Protein AF-A0A349EAL1-F1 (afdb_monomer)

Nearest PDB structures (foldseek):
  7r5j-assembly1_40  TM=7.581E-01  e=1.495E+00  Homo sapiens
  8era-assembly1_C  TM=6.192E-01  e=1.410E+00  Homo sapiens
  7f69-assembly1_A  TM=5.442E-01  e=1.053E+00  Homo sapiens
  7xfr-assembly1_C-2  TM=5.375E-01  e=1.888E+00  Homo sapiens
  7mu2-assembly2_C  TM=5.253E-01  e=2.384E+00  Homo sapiens

Mean predicted aligned error: 11.55 Å

Secondary structure (DSSP, 8-state):
------------------------TTS-S------TT-----EEEETTTTEEEEEETTEEEEEEE-TTS-EEEEE--TT-S----EEEETTTTEEEE-

Sequence (98 aa):
MNTRVSTGLILLATLSSCANGLSSNGVPVRIIAERGGFVPEGIEYDNNRNRFLTGSISEGTIYEVTSSGRLIPAITSPDLNASVGIEVDELRDQLFVA

Foldseek 3Di:
DDDDDDDPDPPPDDPPDDPPDPDCVPQDPDAAADDPQFAWQDWDAQPVVGWIWTWGQQAQFIFTQDSNNDTHGDDDDPPGGGWNDWDQPNVVRDIDTD

Structure (mmCIF, N/CA/C/O backbone):
data_AF-A0A349EAL1-F1
#
_entry.id   AF-A0A349EAL1-F1
#
loop_
_atom_site.group_PDB
_atom_site.id
_atom_site.type_symbol
_atom_site.label_atom_id
_atom_site.label_alt_id
_atom_site.label_comp_id
_atom_site.label_asym_id
_atom_site.label_entity_id
_atom_site.label_seq_id
_atom_site.pdbx_PDB_ins_code
_atom_site.Cartn_x
_atom_site.Cartn_y
_atom_site.Cartn_z
_atom_site.occupancy
_atom_site.B_iso_or_equiv
_atom_site.auth_seq_id
_atom_site.auth_comp_id
_atom_site.auth_asym_id
_atom_site.auth_atom_id
_atom_site.pdbx_PDB_model_num
ATOM 1 N N . MET A 1 1 ? -34.505 -31.041 64.647 1.00 39.44 1 MET A N 1
ATOM 2 C CA . MET A 1 1 ? -33.707 -31.644 63.556 1.00 39.44 1 MET A CA 1
ATOM 3 C C . MET A 1 1 ? -34.419 -31.299 62.252 1.00 39.44 1 MET A C 1
ATOM 5 O O . MET A 1 1 ? -35.367 -31.980 61.909 1.00 39.44 1 MET A O 1
ATOM 9 N N . ASN A 1 2 ? -34.286 -30.066 61.740 1.00 39.81 2 ASN A N 1
ATOM 10 C CA . ASN A 1 2 ? -33.202 -29.544 60.873 1.00 39.81 2 ASN A CA 1
ATOM 11 C C . ASN A 1 2 ? -33.260 -30.286 59.514 1.00 39.81 2 ASN A C 1
ATOM 13 O O . ASN A 1 2 ? -33.198 -31.506 59.518 1.00 39.81 2 ASN A O 1
ATOM 17 N N . THR A 1 3 ? -33.342 -29.678 58.320 1.00 41.91 3 THR A N 1
ATOM 18 C CA . THR A 1 3 ? -32.396 -28.697 57.736 1.00 41.91 3 THR A CA 1
ATOM 19 C C . THR A 1 3 ? -32.979 -28.239 56.367 1.00 41.91 3 THR A C 1
ATOM 21 O O . THR A 1 3 ? -33.273 -29.082 55.535 1.00 41.91 3 THR A O 1
ATOM 24 N N . ARG A 1 4 ? -33.393 -26.971 56.210 1.00 48.22 4 ARG A N 1
ATOM 25 C CA . ARG A 1 4 ? -32.777 -25.869 55.418 1.00 48.22 4 ARG A CA 1
ATOM 26 C C . ARG A 1 4 ? -33.338 -25.580 54.019 1.00 48.22 4 ARG A C 1
ATOM 28 O O . ARG A 1 4 ? -33.048 -26.250 53.040 1.00 48.22 4 ARG A O 1
ATOM 35 N N . VAL A 1 5 ? -34.041 -24.448 53.979 1.00 56.97 5 VAL A N 1
ATOM 36 C CA . VAL A 1 5 ? -34.231 -23.548 52.838 1.00 56.97 5 VAL A CA 1
ATOM 37 C C . VAL A 1 5 ? -32.852 -23.073 52.371 1.00 56.97 5 VAL A C 1
ATOM 39 O O . VAL A 1 5 ? -32.126 -22.456 53.150 1.00 56.97 5 VAL A O 1
ATOM 42 N N . SER A 1 6 ? -32.473 -23.386 51.132 1.00 48.84 6 SER A N 1
ATOM 43 C CA . SER A 1 6 ? -31.284 -22.812 50.496 1.00 48.84 6 SER A CA 1
ATOM 44 C C . SER A 1 6 ? -31.737 -21.724 49.530 1.00 48.84 6 SER A C 1
ATOM 46 O O . SER A 1 6 ? -32.223 -21.994 48.434 1.00 48.84 6 SER A O 1
ATOM 48 N N . THR A 1 7 ? -31.655 -20.488 50.009 1.00 49.16 7 THR A N 1
ATOM 49 C CA . THR A 1 7 ? -31.947 -19.251 49.290 1.00 49.16 7 THR A CA 1
ATOM 50 C C . THR A 1 7 ? -30.942 -19.074 48.152 1.00 49.16 7 THR A C 1
ATOM 52 O O . THR A 1 7 ? -29.759 -18.839 48.395 1.00 49.16 7 THR A O 1
ATOM 55 N N . GLY A 1 8 ? -31.406 -19.192 46.907 1.00 47.03 8 GLY A N 1
ATOM 56 C CA . GLY A 1 8 ? -30.621 -18.859 45.720 1.00 47.03 8 GLY A CA 1
ATOM 57 C C . GLY A 1 8 ? -30.407 -17.349 45.638 1.00 47.03 8 GLY A C 1
ATOM 58 O O . GLY A 1 8 ? -31.308 -16.608 45.257 1.00 47.03 8 GLY A O 1
ATOM 59 N N . LEU A 1 9 ? -29.220 -16.894 46.031 1.00 55.50 9 LEU A N 1
ATOM 60 C CA . LEU A 1 9 ? -28.772 -15.515 45.877 1.00 55.50 9 LEU A CA 1
ATOM 61 C C . LEU A 1 9 ? -28.449 -15.272 44.393 1.00 55.50 9 LEU A C 1
ATOM 63 O O . LEU A 1 9 ? -27.382 -15.649 43.913 1.00 55.50 9 LEU A O 1
ATOM 67 N N . ILE A 1 10 ? -29.393 -14.690 43.651 1.00 57.94 10 ILE A N 1
ATOM 68 C CA . ILE A 1 10 ? -29.177 -14.246 42.269 1.00 57.94 10 ILE A CA 1
ATOM 69 C C . ILE A 1 10 ? -28.256 -13.022 42.316 1.00 57.94 10 ILE A C 1
ATOM 71 O O . ILE A 1 10 ? -28.660 -11.933 42.721 1.00 57.94 10 ILE A O 1
ATOM 75 N N . LEU A 1 11 ? -26.996 -13.224 41.932 1.00 48.62 11 LEU A N 1
ATOM 76 C CA . LEU A 1 11 ? -26.000 -12.172 41.769 1.00 48.62 11 LEU A CA 1
ATOM 77 C C . LEU A 1 11 ? -26.334 -11.378 40.495 1.00 48.62 11 LEU A C 1
ATOM 79 O O . LEU A 1 11 ? -26.005 -11.792 39.385 1.00 48.62 11 LEU A O 1
ATOM 83 N N . LEU A 1 12 ? -27.032 -10.253 40.652 1.00 54.91 12 LEU A N 1
ATOM 84 C CA . LEU A 1 12 ? -27.345 -9.333 39.561 1.00 54.91 12 LEU A CA 1
ATOM 85 C C . LEU A 1 12 ? -26.078 -8.526 39.221 1.00 54.91 12 LEU A C 1
ATOM 87 O O . LEU A 1 12 ? -25.772 -7.522 39.862 1.00 54.91 12 LEU A O 1
ATOM 91 N N . ALA A 1 13 ? -25.295 -9.009 38.254 1.00 59.78 13 ALA A N 1
ATOM 92 C CA . ALA A 1 13 ? -24.118 -8.306 37.757 1.00 59.78 13 ALA A CA 1
ATOM 93 C C . ALA A 1 13 ? -24.545 -7.025 37.020 1.00 59.78 13 ALA A C 1
ATOM 95 O O . ALA A 1 13 ? -25.289 -7.057 36.041 1.00 59.78 13 ALA A O 1
ATOM 96 N N . THR A 1 14 ? -24.081 -5.883 37.518 1.00 58.50 14 THR A N 1
ATOM 97 C CA . THR A 1 14 ? -24.338 -4.550 36.974 1.00 58.50 14 THR A CA 1
ATOM 98 C C . THR A 1 14 ? -23.642 -4.368 35.623 1.00 58.50 14 THR A C 1
ATOM 100 O O . THR A 1 14 ? -22.419 -4.247 35.564 1.00 58.50 14 THR A O 1
ATOM 103 N N . LEU A 1 15 ? -24.413 -4.293 34.536 1.00 56.72 15 LEU A N 1
ATOM 104 C CA . LEU A 1 15 ? -23.954 -3.791 33.238 1.00 56.72 15 LEU A CA 1
ATOM 105 C C . LEU A 1 15 ? -23.846 -2.263 33.314 1.00 56.72 15 LEU A C 1
ATOM 107 O O . LEU A 1 15 ? -24.7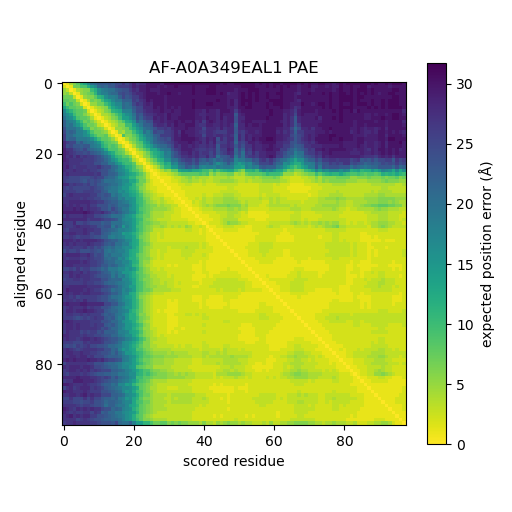70 -1.544 32.949 1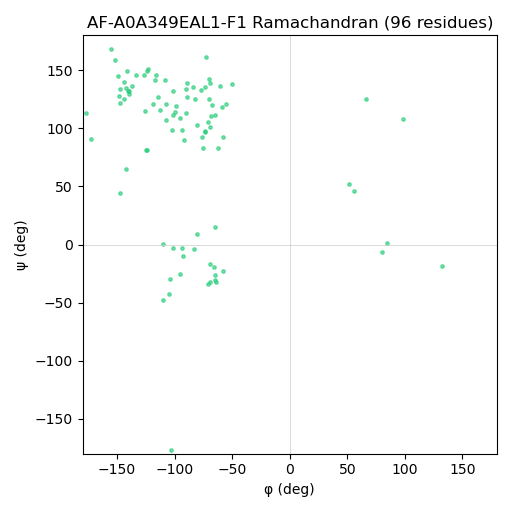.00 56.72 15 LEU A O 1
ATOM 111 N N . SER A 1 16 ? -22.728 -1.759 33.830 1.00 72.06 16 SER A N 1
ATOM 112 C CA . SER A 1 16 ? -22.422 -0.328 33.807 1.00 72.06 16 SER A CA 1
ATOM 113 C C . SER A 1 16 ? -21.074 -0.100 33.145 1.00 72.06 16 SER A C 1
ATOM 115 O O . SER A 1 16 ? -20.074 0.053 33.835 1.00 72.06 16 SER A O 1
ATOM 117 N N . SER A 1 17 ? -21.053 -0.088 31.809 1.00 61.03 17 SER A N 1
ATOM 118 C CA . SER A 1 17 ? -20.099 0.719 31.036 1.00 61.03 17 SER A CA 1
ATOM 119 C C . SER A 1 17 ? -20.420 0.684 29.539 1.00 61.03 17 SER A C 1
ATOM 121 O O . SER A 1 17 ? -19.923 -0.169 28.812 1.00 61.03 17 SER A O 1
ATOM 123 N N . CYS A 1 18 ? -21.232 1.626 29.059 1.00 61.00 18 CYS A N 1
ATOM 124 C CA . CYS A 1 18 ? -21.238 2.037 27.650 1.00 61.00 18 CYS A CA 1
ATOM 125 C C . CYS A 1 18 ? -21.466 3.552 27.581 1.00 61.00 18 CYS A C 1
ATOM 127 O O . CYS A 1 18 ? -22.500 4.021 27.122 1.00 61.00 18 CYS A O 1
ATOM 129 N N . ALA A 1 19 ? -20.517 4.327 28.101 1.00 58.00 19 ALA A N 1
ATOM 130 C CA . ALA A 1 19 ? -20.443 5.763 27.841 1.00 58.00 19 ALA A CA 1
ATOM 131 C C . ALA A 1 19 ? -18.980 6.225 27.830 1.00 58.00 19 ALA A C 1
ATOM 133 O O . ALA A 1 19 ? -18.630 7.248 28.409 1.00 58.00 19 ALA A O 1
ATOM 134 N N . ASN A 1 20 ? -18.106 5.458 27.176 1.00 58.47 20 ASN A N 1
ATOM 13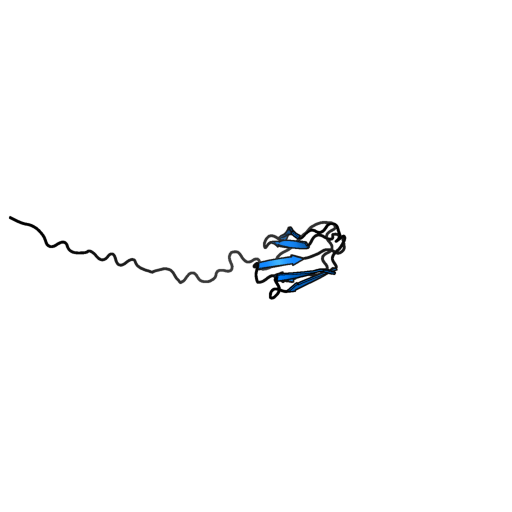5 C CA . ASN A 1 20 ? -16.830 6.012 26.748 1.00 58.47 20 ASN A CA 1
ATOM 136 C C . ASN A 1 20 ? -17.116 6.773 25.457 1.00 58.47 20 ASN A C 1
ATOM 138 O O . ASN A 1 20 ? -17.338 6.166 24.411 1.00 58.47 20 ASN A O 1
ATOM 142 N N . GLY A 1 21 ? -17.185 8.102 25.554 1.00 53.84 21 GLY A N 1
ATOM 143 C CA . GLY A 1 21 ? -17.163 8.957 24.375 1.00 53.84 21 GLY A CA 1
ATOM 144 C C . GLY A 1 21 ? -15.981 8.561 23.492 1.00 53.84 21 GLY A C 1
ATOM 145 O O . GLY A 1 21 ? -14.903 8.254 24.003 1.00 53.84 21 GLY A O 1
ATOM 146 N N . LEU A 1 22 ? -16.202 8.524 22.179 1.00 53.62 22 LEU A N 1
ATOM 147 C CA . LEU A 1 22 ? -15.173 8.259 21.177 1.00 53.62 22 LEU A CA 1
ATOM 148 C C . LEU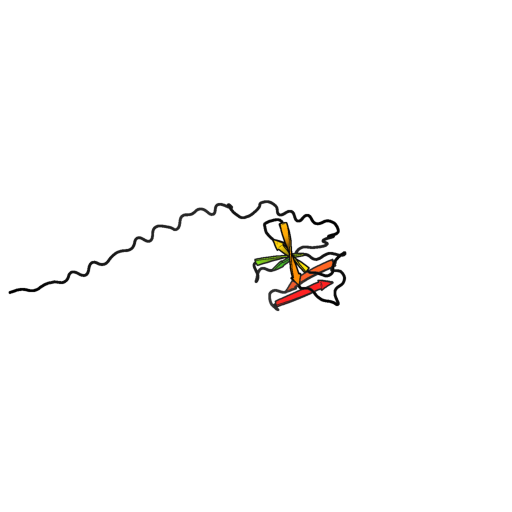 A 1 22 ? -14.113 9.366 21.251 1.00 53.62 22 LEU A C 1
ATOM 150 O O . LEU A 1 22 ? -14.171 10.351 20.521 1.00 53.62 22 LEU A O 1
ATOM 154 N N . SER A 1 23 ? -13.153 9.250 22.166 1.00 59.03 23 SER A N 1
ATOM 155 C CA . SER A 1 23 ? -11.952 10.066 22.102 1.00 59.03 23 SER A CA 1
ATOM 156 C C . SER A 1 23 ? -11.151 9.564 20.908 1.00 59.03 23 SER A C 1
ATOM 158 O O . SER A 1 23 ? -10.808 8.383 20.872 1.00 59.03 23 SER A O 1
ATOM 160 N N . SER A 1 24 ? -10.802 10.440 19.968 1.00 61.22 24 SER A N 1
ATOM 161 C CA . SER A 1 24 ? -9.904 10.145 18.839 1.00 61.22 24 SER A CA 1
ATOM 162 C C . SER A 1 24 ? -8.462 9.820 19.265 1.00 61.22 24 SER A C 1
ATOM 164 O O . SER A 1 24 ? -7.553 9.827 18.437 1.00 61.22 24 SER A O 1
ATOM 166 N N . ASN A 1 25 ? -8.242 9.538 20.553 1.00 62.56 25 ASN A N 1
ATOM 167 C CA . ASN A 1 25 ? -6.986 9.089 21.128 1.00 62.56 25 ASN A CA 1
ATOM 168 C C . ASN A 1 25 ? -6.558 7.789 20.427 1.00 62.56 25 ASN A C 1
ATOM 170 O O . ASN A 1 25 ? -6.990 6.703 20.801 1.00 62.56 25 ASN A O 1
ATOM 174 N N . GLY A 1 26 ? -5.747 7.913 19.376 1.00 73.94 26 GLY A N 1
ATOM 175 C CA . GLY A 1 26 ? -5.234 6.792 18.586 1.00 73.94 26 GLY A CA 1
ATOM 176 C C . GLY A 1 26 ? -5.349 6.958 17.069 1.00 73.94 26 GLY A C 1
ATOM 177 O O . GLY A 1 26 ? -4.611 6.291 16.351 1.00 73.94 26 GLY A O 1
ATOM 178 N N . VAL A 1 27 ? -6.204 7.860 16.569 1.00 82.75 27 VAL A N 1
ATOM 179 C CA . VAL A 1 27 ? -6.286 8.157 15.128 1.00 82.75 27 VAL A CA 1
ATOM 180 C C . VAL A 1 27 ? -5.510 9.444 14.843 1.00 82.75 27 VAL A C 1
ATOM 182 O O . VAL A 1 27 ? -5.899 10.510 15.329 1.00 82.75 27 VAL A O 1
ATOM 185 N N . PRO A 1 28 ? -4.399 9.382 14.092 1.00 89.56 28 PRO A N 1
ATOM 186 C CA . PRO A 1 28 ? -3.610 10.567 13.792 1.00 89.56 28 PRO A CA 1
ATOM 187 C C . PRO A 1 28 ? -4.381 11.503 12.854 1.00 89.56 28 PRO A C 1
ATOM 189 O O . PRO A 1 28 ? -4.978 11.067 11.875 1.00 89.56 28 PRO A O 1
ATOM 192 N N . VAL A 1 29 ? -4.308 12.812 13.113 1.00 92.94 29 VAL A N 1
ATOM 193 C CA . VAL A 1 29 ? -4.854 13.845 12.205 1.00 92.94 29 VAL A CA 1
ATOM 194 C C . VAL A 1 29 ? -4.107 13.851 10.865 1.00 92.94 29 VAL A C 1
ATOM 196 O O . VAL A 1 29 ? -4.651 14.249 9.840 1.00 92.94 29 VAL A O 1
ATOM 199 N N . ARG A 1 30 ? -2.844 13.410 10.873 1.00 93.81 30 ARG A N 1
ATOM 200 C CA . ARG A 1 30 ? -1.995 13.307 9.690 1.00 93.81 30 ARG A CA 1
ATOM 201 C C . ARG A 1 30 ? -1.032 12.136 9.828 1.00 93.81 30 ARG A C 1
ATOM 203 O O . ARG A 1 30 ? -0.363 12.010 10.849 1.00 93.81 30 ARG A O 1
ATOM 210 N N . ILE A 1 31 ? -0.927 11.343 8.768 1.00 94.12 31 ILE A N 1
ATOM 211 C CA . ILE A 1 31 ? 0.101 10.314 8.601 1.00 94.12 31 ILE A CA 1
ATOM 212 C C . ILE A 1 31 ? 1.166 10.882 7.659 1.00 94.12 31 ILE A C 1
ATOM 214 O O . ILE A 1 31 ? 0.831 11.461 6.626 1.00 94.12 31 ILE A O 1
ATOM 218 N N . ILE A 1 32 ? 2.442 10.756 8.027 1.00 94.56 32 ILE A N 1
ATOM 219 C CA . ILE A 1 32 ? 3.573 11.188 7.199 1.00 94.56 32 ILE A CA 1
ATOM 220 C C . ILE A 1 32 ? 4.507 9.995 7.029 1.00 94.56 32 ILE A C 1
ATOM 222 O O . ILE A 1 32 ? 5.088 9.534 8.007 1.00 94.56 32 ILE A O 1
ATOM 226 N N . ALA A 1 33 ? 4.647 9.508 5.798 1.00 92.88 33 ALA A N 1
ATOM 227 C CA . ALA A 1 33 ? 5.608 8.471 5.452 1.00 92.88 33 ALA A CA 1
ATOM 228 C C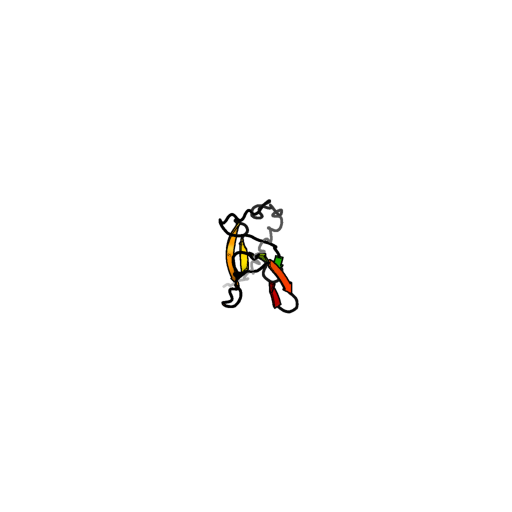 . ALA A 1 33 ? 6.827 9.099 4.769 1.00 92.88 33 ALA A C 1
ATOM 230 O O . ALA A 1 33 ? 6.724 9.595 3.650 1.00 92.88 33 ALA A O 1
ATOM 231 N N . GLU A 1 34 ? 7.980 9.084 5.442 1.00 91.44 34 GLU A N 1
ATOM 232 C CA . GLU A 1 34 ? 9.236 9.631 4.918 1.00 91.44 34 GLU A CA 1
ATOM 233 C C . GLU A 1 34 ? 10.241 8.505 4.672 1.00 91.44 34 GLU A C 1
ATOM 235 O O . GLU A 1 34 ? 10.687 7.825 5.598 1.00 91.44 34 GLU A O 1
ATOM 240 N N . ARG A 1 35 ? 10.608 8.304 3.403 1.00 92.25 35 ARG A N 1
ATOM 241 C CA . ARG A 1 35 ? 11.653 7.362 2.994 1.00 92.25 35 ARG A CA 1
ATOM 242 C C . ARG A 1 35 ? 12.361 7.891 1.751 1.00 92.25 35 ARG A C 1
ATOM 244 O O . ARG A 1 35 ? 11.727 8.136 0.731 1.00 92.25 35 ARG A O 1
ATOM 251 N N . GLY A 1 36 ? 13.677 8.072 1.837 1.00 94.00 36 GLY A N 1
ATOM 252 C CA . GLY A 1 36 ? 14.476 8.540 0.703 1.00 94.00 36 GLY A CA 1
ATOM 253 C C . GLY A 1 36 ? 14.394 7.575 -0.482 1.00 94.00 36 GLY A C 1
ATOM 254 O O . GLY A 1 36 ? 14.470 6.365 -0.290 1.00 94.00 36 GLY A O 1
ATOM 255 N N . GLY A 1 37 ? 14.233 8.115 -1.692 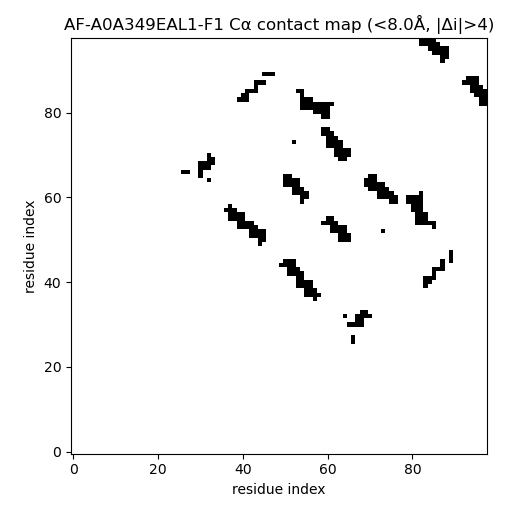1.00 91.62 37 GLY A N 1
ATOM 256 C CA . GLY A 1 37 ? 14.132 7.326 -2.924 1.00 91.62 37 GLY A CA 1
ATOM 257 C C . GLY A 1 37 ? 12.757 6.703 -3.187 1.00 91.62 37 GLY A C 1
ATOM 258 O O . GLY A 1 37 ? 12.554 6.179 -4.277 1.00 91.62 37 GLY A O 1
ATOM 259 N N . PHE A 1 38 ? 11.811 6.799 -2.247 1.00 93.50 38 PHE A N 1
ATOM 260 C CA . PHE A 1 38 ? 10.428 6.373 -2.447 1.00 93.50 38 PHE A CA 1
ATOM 261 C C . PHE A 1 38 ? 9.639 7.466 -3.175 1.00 93.50 38 PHE A C 1
ATOM 263 O O . PHE A 1 38 ? 9.611 8.610 -2.719 1.00 93.50 38 PHE A O 1
ATOM 270 N N . VAL A 1 39 ? 9.013 7.122 -4.299 1.00 94.88 39 VAL A N 1
ATOM 271 C CA . VAL A 1 39 ? 8.298 8.062 -5.172 1.00 94.88 39 VAL A CA 1
ATOM 272 C C . VAL A 1 39 ? 6.858 7.564 -5.342 1.00 94.88 39 VAL A C 1
ATOM 274 O O . VAL A 1 39 ? 6.566 6.860 -6.310 1.00 94.88 39 VAL A O 1
ATOM 277 N N . PRO A 1 40 ? 5.972 7.847 -4.366 1.00 94.06 40 PRO A N 1
ATOM 278 C CA . PRO A 1 40 ? 4.596 7.378 -4.405 1.00 94.06 40 PRO A CA 1
ATOM 279 C C . PRO A 1 40 ? 3.777 8.158 -5.429 1.00 94.06 40 PRO A C 1
ATOM 281 O O . PRO A 1 40 ? 3.822 9.386 -5.465 1.00 94.06 40 PRO A O 1
ATOM 284 N N . GLU A 1 41 ? 2.984 7.430 -6.204 1.00 92.06 41 GLU A N 1
ATOM 285 C CA . GLU A 1 41 ? 2.095 7.997 -7.227 1.00 92.06 41 GLU A CA 1
ATOM 286 C C . GLU A 1 41 ? 0.626 8.013 -6.767 1.00 92.06 41 GLU A C 1
ATOM 288 O O . GLU A 1 41 ? -0.135 8.912 -7.120 1.00 92.06 41 GLU A O 1
ATOM 293 N N . GLY A 1 42 ? 0.227 7.067 -5.908 1.00 89.31 42 GLY A N 1
ATOM 294 C CA . GLY A 1 42 ? -1.145 6.939 -5.415 1.00 89.31 42 GLY A CA 1
ATOM 295 C C . GLY A 1 42 ? -1.248 6.240 -4.059 1.00 89.31 42 GLY A C 1
ATOM 296 O O . GLY A 1 42 ? -0.278 5.658 -3.557 1.00 89.31 42 GLY A O 1
ATOM 297 N N . ILE A 1 43 ? -2.434 6.320 -3.457 1.00 95.19 43 ILE A N 1
ATOM 298 C CA . ILE A 1 43 ? -2.783 5.665 -2.195 1.00 95.19 43 ILE A CA 1
ATOM 299 C C . ILE A 1 43 ? -4.208 5.126 -2.283 1.00 95.19 43 ILE A C 1
ATOM 301 O O . ILE A 1 43 ? -5.112 5.875 -2.636 1.00 95.19 43 ILE A O 1
ATOM 305 N N . GLU A 1 44 ? -4.393 3.871 -1.885 1.00 96.75 44 GLU A N 1
ATOM 306 C CA . GLU A 1 44 ? -5.693 3.199 -1.895 1.00 96.75 44 GLU A CA 1
ATOM 307 C C . GLU A 1 44 ? -6.036 2.674 -0.502 1.00 96.75 44 GLU A C 1
ATOM 309 O O . GLU A 1 44 ? -5.145 2.314 0.274 1.00 96.75 44 GLU A O 1
ATOM 314 N N . TYR A 1 45 ? -7.324 2.626 -0.167 1.00 96.62 45 TYR A N 1
ATOM 315 C CA . TYR A 1 45 ? -7.793 2.045 1.089 1.00 96.62 45 TYR A CA 1
ATOM 316 C C . TYR A 1 45 ? -8.479 0.704 0.825 1.00 96.62 45 TYR A C 1
ATOM 318 O O . TYR A 1 45 ? -9.465 0.644 0.106 1.00 96.62 45 TYR A O 1
ATOM 326 N N . ASP A 1 46 ? -7.953 -0.361 1.430 1.00 97.69 46 ASP A N 1
ATOM 327 C CA . ASP A 1 46 ? -8.533 -1.707 1.423 1.00 97.69 46 ASP A CA 1
ATOM 328 C C . ASP A 1 46 ? -9.405 -1.856 2.676 1.00 97.69 46 ASP A C 1
ATOM 330 O O . ASP A 1 46 ? -8.900 -2.098 3.779 1.00 97.69 46 ASP A O 1
ATOM 334 N N . ASN A 1 47 ? -10.716 -1.670 2.524 1.00 97.25 47 ASN A N 1
ATOM 335 C CA . ASN A 1 47 ? -11.700 -1.688 3.605 1.00 97.25 47 ASN A CA 1
ATOM 336 C C . ASN A 1 47 ? -11.893 -3.092 4.188 1.00 97.25 47 ASN A C 1
ATOM 338 O O . ASN A 1 47 ? -12.103 -3.236 5.392 1.00 97.25 47 ASN A O 1
ATOM 342 N N . ASN A 1 48 ? -11.755 -4.141 3.373 1.00 97.88 48 ASN A N 1
ATOM 343 C CA . ASN A 1 48 ? -11.845 -5.522 3.851 1.00 97.88 48 ASN A CA 1
ATOM 344 C C . ASN A 1 48 ? -10.704 -5.869 4.819 1.00 97.88 48 ASN A C 1
ATOM 346 O O . ASN A 1 48 ? -10.888 -6.689 5.723 1.00 97.88 48 ASN A O 1
ATOM 350 N N . ARG A 1 49 ? -9.528 -5.248 4.652 1.00 96.38 49 ARG A N 1
ATOM 351 C CA . ARG A 1 49 ? -8.345 -5.475 5.504 1.00 96.38 49 ARG A CA 1
ATOM 352 C C . ARG A 1 49 ? -7.974 -4.297 6.403 1.00 96.38 49 ARG A C 1
ATOM 354 O O . ARG A 1 49 ? -7.026 -4.422 7.173 1.00 96.38 49 ARG A O 1
AT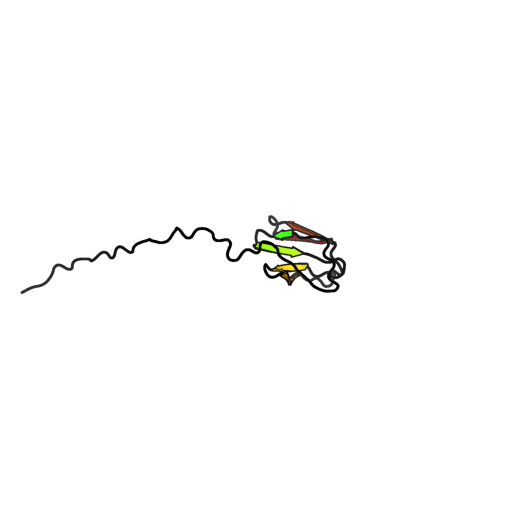OM 361 N N . ASN A 1 50 ? -8.727 -3.199 6.357 1.00 95.94 50 ASN A N 1
ATOM 362 C CA . ASN A 1 50 ? -8.510 -1.969 7.123 1.00 95.94 50 ASN A CA 1
ATOM 363 C C . ASN A 1 50 ? -7.082 -1.413 7.013 1.00 95.94 50 ASN A C 1
ATOM 365 O O . ASN A 1 50 ? -6.424 -1.159 8.026 1.00 95.94 50 ASN A O 1
ATOM 369 N N . ARG A 1 51 ? -6.587 -1.234 5.786 1.00 96.62 51 ARG A N 1
ATOM 370 C CA . ARG A 1 51 ? -5.211 -0.775 5.544 1.00 96.62 51 ARG A CA 1
ATOM 371 C C . ARG A 1 51 ? -5.116 0.195 4.374 1.00 96.62 51 ARG A C 1
ATOM 373 O O . ARG A 1 51 ? -5.861 0.087 3.406 1.00 96.62 51 ARG A O 1
ATOM 380 N N . PHE A 1 52 ? -4.149 1.103 4.452 1.00 97.31 52 PHE A N 1
ATOM 381 C CA . PHE A 1 52 ? -3.746 1.941 3.326 1.00 97.31 52 PHE A CA 1
ATOM 382 C C . PHE A 1 52 ? -2.637 1.252 2.544 1.00 97.31 52 PHE A C 1
ATOM 384 O O . PHE A 1 52 ? -1.673 0.785 3.148 1.00 97.31 52 PHE A O 1
ATOM 391 N N . LEU A 1 53 ? -2.742 1.231 1.222 1.00 97.69 53 LEU A N 1
ATOM 392 C CA . LEU A 1 53 ? -1.743 0.688 0.311 1.00 97.69 53 LEU A CA 1
ATOM 393 C C . LEU A 1 53 ? -1.179 1.799 -0.570 1.00 97.69 53 LEU A C 1
ATOM 395 O O . LEU A 1 53 ? -1.890 2.723 -0.946 1.00 97.69 53 LEU A O 1
ATOM 399 N N . THR A 1 54 ? 0.101 1.710 -0.908 1.00 96.88 54 THR A N 1
ATOM 400 C CA . THR A 1 54 ? 0.765 2.632 -1.832 1.00 96.88 54 THR A CA 1
ATOM 401 C C . THR A 1 54 ? 1.876 1.914 -2.593 1.00 96.88 54 THR A C 1
ATOM 403 O O . THR A 1 54 ? 2.534 1.014 -2.062 1.00 96.88 54 THR A O 1
ATOM 406 N N . GLY A 1 55 ? 2.062 2.297 -3.851 1.00 96.25 55 GLY A N 1
ATOM 407 C CA . GLY A 1 55 ? 3.157 1.848 -4.705 1.00 96.25 55 GLY A CA 1
ATOM 408 C C . GLY A 1 55 ? 4.248 2.912 -4.854 1.00 96.25 55 GLY A C 1
ATOM 409 O O . GLY A 1 55 ? 4.156 3.987 -4.264 1.00 96.25 55 GLY A O 1
ATOM 410 N N . SER A 1 56 ? 5.272 2.633 -5.662 1.00 95.44 56 SER A N 1
ATOM 411 C CA . SER A 1 56 ? 6.272 3.626 -6.067 1.00 95.44 56 SER A CA 1
ATOM 412 C C . SER A 1 56 ? 6.743 3.440 -7.502 1.00 95.44 56 SER A C 1
ATOM 414 O O . SER A 1 56 ? 7.036 2.327 -7.934 1.00 95.44 56 SER A O 1
ATOM 416 N N . ILE A 1 57 ? 6.934 4.533 -8.238 1.00 95.88 57 ILE A N 1
ATOM 417 C CA . ILE A 1 57 ? 7.524 4.448 -9.583 1.00 95.88 57 ILE A CA 1
ATOM 418 C C . ILE A 1 57 ? 9.012 4.049 -9.542 1.00 95.88 57 ILE A C 1
ATOM 420 O O . ILE A 1 57 ? 9.573 3.613 -10.544 1.00 95.88 57 ILE A O 1
ATOM 424 N N . SER A 1 58 ? 9.663 4.157 -8.380 1.00 95.62 58 SER A N 1
ATOM 425 C CA . SER A 1 58 ? 11.046 3.706 -8.167 1.00 95.62 58 SER A CA 1
ATOM 426 C C . SER A 1 58 ? 11.174 2.276 -7.622 1.00 95.62 58 SER A C 1
ATOM 428 O O . SER A 1 58 ? 12.288 1.759 -7.565 1.00 95.62 58 SER A O 1
ATOM 430 N N . GLU A 1 59 ? 10.074 1.641 -7.195 1.00 94.94 59 GLU A N 1
ATOM 431 C CA . GLU A 1 59 ? 10.077 0.322 -6.544 1.00 94.94 59 GLU A CA 1
ATOM 432 C C . GLU A 1 59 ? 8.789 -0.447 -6.877 1.00 94.94 59 GLU A C 1
ATOM 434 O O . GLU A 1 59 ? 7.699 0.036 -6.604 1.00 94.94 59 GLU A O 1
ATOM 439 N N . GLY A 1 60 ? 8.868 -1.686 -7.367 1.00 95.19 60 GLY A N 1
ATOM 440 C CA . GLY A 1 60 ? 7.665 -2.482 -7.663 1.00 95.19 60 GLY A CA 1
ATOM 441 C C . GLY A 1 60 ? 7.007 -3.172 -6.462 1.00 95.19 60 GLY A C 1
ATOM 442 O O . GLY A 1 60 ? 6.134 -4.013 -6.632 1.00 95.19 60 GLY A O 1
ATOM 443 N N . THR A 1 61 ? 7.426 -2.872 -5.233 1.00 96.00 61 THR A N 1
ATOM 444 C CA . THR A 1 61 ? 6.762 -3.403 -4.032 1.00 96.00 61 THR A CA 1
ATOM 445 C C . THR A 1 61 ? 5.557 -2.538 -3.680 1.00 96.00 61 THR A C 1
ATOM 447 O O . THR A 1 61 ? 5.668 -1.315 -3.634 1.00 96.00 61 THR A O 1
ATOM 450 N N . ILE A 1 62 ? 4.428 -3.171 -3.352 1.00 97.38 62 ILE A N 1
ATOM 451 C CA . ILE A 1 62 ? 3.284 -2.475 -2.758 1.00 97.38 62 ILE A CA 1
ATOM 452 C C . ILE A 1 62 ? 3.450 -2.485 -1.243 1.00 97.38 62 ILE A C 1
ATOM 454 O O . ILE A 1 62 ? 3.640 -3.541 -0.628 1.00 97.38 62 ILE A O 1
ATOM 458 N N . TYR A 1 63 ? 3.368 -1.305 -0.641 1.00 97.44 63 TYR A N 1
ATOM 459 C CA . TYR A 1 63 ? 3.557 -1.091 0.785 1.00 97.44 63 TYR A CA 1
ATOM 460 C C . TYR A 1 63 ? 2.239 -0.766 1.475 1.00 97.44 63 TYR A C 1
ATOM 462 O O . TYR A 1 63 ? 1.432 0.005 0.968 1.00 97.44 63 TYR A O 1
ATOM 470 N N . GLU A 1 64 ? 2.065 -1.292 2.679 1.00 97.75 64 GLU A N 1
ATOM 471 C CA . GLU A 1 64 ? 1.106 -0.771 3.639 1.00 97.75 64 GLU A CA 1
ATOM 472 C C . GLU A 1 64 ? 1.653 0.502 4.294 1.00 97.75 64 GLU A C 1
ATOM 474 O O . GLU A 1 64 ? 2.795 0.520 4.766 1.00 97.75 64 GLU A O 1
ATOM 479 N N . VAL A 1 65 ? 0.824 1.545 4.371 1.00 97.38 65 VAL A N 1
ATOM 480 C CA . VAL A 1 65 ? 1.106 2.754 5.153 1.00 97.38 65 VAL A CA 1
ATOM 481 C C . VAL A 1 65 ? 0.454 2.623 6.525 1.00 97.38 65 VAL A C 1
ATOM 483 O O . VAL A 1 65 ? -0.764 2.710 6.673 1.00 97.38 65 VAL A O 1
ATOM 486 N N . THR A 1 66 ? 1.271 2.440 7.559 1.00 96.19 66 THR A N 1
ATOM 487 C CA . THR A 1 66 ? 0.769 2.372 8.940 1.00 96.19 66 THR A CA 1
ATOM 488 C C . THR A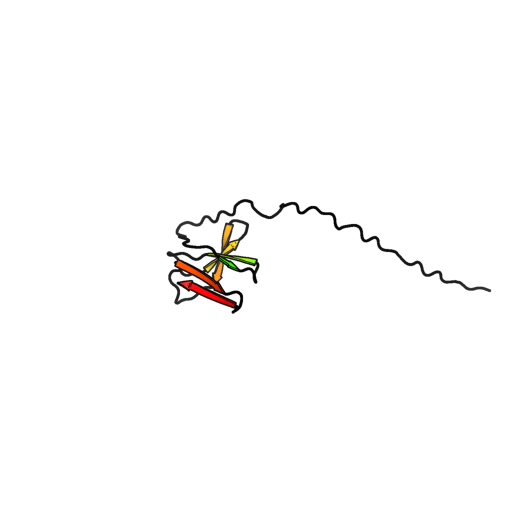 1 66 ? 0.324 3.747 9.448 1.00 96.19 66 THR A C 1
ATOM 490 O O . THR A 1 66 ? 0.808 4.781 8.986 1.00 96.19 66 THR A O 1
ATOM 493 N N . SER A 1 67 ? -0.487 3.782 10.509 1.00 93.81 67 SER A N 1
ATOM 494 C CA . SER A 1 67 ? -0.853 5.024 11.218 1.00 93.81 67 SER A CA 1
ATOM 495 C C . SER A 1 67 ? 0.351 5.813 11.758 1.00 93.81 67 SER A C 1
ATOM 497 O O . SER A 1 67 ? 0.270 7.022 11.948 1.00 93.81 67 SER A O 1
ATOM 499 N N . SER A 1 68 ? 1.487 5.144 11.972 1.00 94.06 68 SER A N 1
ATOM 500 C CA . SER A 1 68 ? 2.749 5.775 12.378 1.00 94.06 68 SER A CA 1
ATOM 501 C C . SER A 1 68 ? 3.571 6.350 11.216 1.00 94.06 68 SER A C 1
ATOM 503 O O . SER A 1 68 ? 4.627 6.926 11.456 1.00 94.06 68 SER A O 1
ATOM 505 N N . GLY A 1 69 ? 3.132 6.165 9.965 1.00 95.19 69 GLY A N 1
ATOM 506 C CA . GLY A 1 69 ? 3.868 6.585 8.769 1.00 95.19 69 GLY A CA 1
ATOM 507 C C . GLY A 1 69 ? 4.917 5.588 8.274 1.00 95.19 69 GLY A C 1
ATOM 508 O O . GLY A 1 69 ? 5.591 5.832 7.279 1.00 95.19 69 GLY A O 1
ATOM 509 N N . ARG A 1 70 ? 5.072 4.433 8.929 1.00 95.88 70 ARG A N 1
ATOM 510 C CA . ARG A 1 70 ? 5.950 3.365 8.428 1.00 95.88 70 ARG A CA 1
ATOM 511 C C . ARG A 1 70 ? 5.361 2.715 7.177 1.00 95.88 70 ARG A C 1
ATOM 513 O O . ARG A 1 70 ? 4.158 2.467 7.145 1.00 95.88 70 ARG A O 1
ATOM 520 N N . LEU A 1 71 ? 6.239 2.374 6.234 1.00 96.19 71 LEU A N 1
ATOM 521 C CA . LEU A 1 71 ? 5.940 1.586 5.039 1.00 96.19 71 LEU A CA 1
ATOM 522 C C . LEU A 1 71 ? 6.341 0.125 5.276 1.00 96.19 71 LEU A C 1
ATOM 524 O O . LEU A 1 71 ? 7.512 -0.156 5.546 1.00 96.19 71 LEU A O 1
ATOM 528 N N . ILE A 1 72 ? 5.385 -0.799 5.204 1.00 97.25 72 ILE A N 1
ATOM 529 C CA . ILE A 1 72 ? 5.609 -2.241 5.404 1.00 97.25 72 ILE A CA 1
ATOM 530 C C . ILE A 1 72 ? 5.332 -2.964 4.081 1.00 97.25 72 ILE A C 1
ATOM 532 O O . ILE A 1 72 ? 4.251 -2.766 3.537 1.00 97.25 72 ILE A O 1
ATOM 536 N N . PRO A 1 73 ? 6.251 -3.789 3.538 1.00 96.75 73 PRO A N 1
ATOM 537 C CA . PRO A 1 73 ? 5.967 -4.571 2.336 1.00 96.75 73 PRO A CA 1
ATOM 538 C C . PRO A 1 73 ? 4.710 -5.424 2.527 1.00 96.75 73 PRO A C 1
ATOM 540 O O . PRO A 1 73 ? 4.657 -6.248 3.440 1.00 96.75 73 PRO A O 1
ATOM 543 N N . ALA A 1 74 ? 3.709 -5.221 1.676 1.00 96.81 74 ALA A N 1
ATOM 544 C CA . ALA A 1 74 ? 2.453 -5.960 1.712 1.00 96.81 74 ALA A CA 1
ATOM 545 C C . ALA A 1 74 ? 2.387 -6.990 0.581 1.00 96.81 74 ALA A C 1
ATOM 547 O O . ALA A 1 74 ? 1.940 -8.115 0.799 1.00 96.81 74 ALA A O 1
ATOM 548 N N . ILE A 1 75 ? 2.825 -6.606 -0.622 1.00 95.56 75 ILE A N 1
ATOM 549 C CA . ILE A 1 75 ? 2.810 -7.455 -1.817 1.00 95.56 75 ILE A CA 1
ATOM 550 C C . ILE A 1 75 ? 4.108 -7.228 -2.587 1.00 95.56 75 ILE A C 1
ATOM 552 O O . ILE A 1 75 ? 4.507 -6.090 -2.838 1.00 95.56 75 ILE A O 1
ATOM 556 N N . THR A 1 76 ? 4.759 -8.322 -2.969 1.00 95.56 76 THR A N 1
ATOM 557 C CA . THR A 1 76 ? 5.964 -8.323 -3.796 1.00 95.56 76 THR A CA 1
ATOM 558 C C . THR A 1 76 ? 5.759 -9.242 -4.991 1.00 95.56 76 THR A C 1
ATOM 560 O O . THR A 1 76 ? 5.084 -10.268 -4.899 1.00 95.56 76 THR A O 1
ATOM 563 N N . SER A 1 77 ? 6.352 -8.875 -6.121 1.00 94.38 77 SER A N 1
ATOM 564 C CA . SER A 1 77 ? 6.404 -9.715 -7.312 1.00 94.38 77 SER A CA 1
ATOM 565 C C . SER A 1 77 ? 7.766 -9.532 -7.977 1.00 94.38 77 SER A C 1
ATOM 567 O O . SER A 1 77 ? 8.207 -8.390 -8.104 1.00 94.38 77 SER A O 1
ATOM 569 N N . PRO A 1 78 ? 8.444 -10.614 -8.400 1.00 94.19 78 PRO A N 1
ATOM 570 C CA . PRO A 1 78 ? 9.705 -10.499 -9.132 1.00 94.19 78 PRO A CA 1
ATOM 571 C C . PRO A 1 78 ? 9.529 -9.854 -10.514 1.00 94.19 78 PRO A C 1
ATOM 573 O O . PRO A 1 78 ? 10.502 -9.361 -11.073 1.00 94.19 78 PRO A O 1
ATOM 576 N N . ASP A 1 79 ? 8.303 -9.845 -11.044 1.00 94.44 79 ASP A N 1
ATOM 577 C CA . ASP A 1 79 ? 7.980 -9.297 -12.364 1.00 94.44 79 ASP A CA 1
ATOM 578 C C . ASP A 1 79 ? 7.525 -7.828 -12.303 1.00 94.44 79 ASP A C 1
ATOM 580 O O . ASP A 1 79 ? 7.270 -7.209 -13.336 1.00 94.44 79 ASP A O 1
ATOM 584 N N . LEU A 1 80 ? 7.413 -7.259 -11.098 1.00 93.81 80 LEU A N 1
ATOM 585 C CA . LEU A 1 80 ? 6.993 -5.880 -10.875 1.00 93.81 80 LEU A CA 1
ATOM 586 C C . LEU A 1 80 ? 8.208 -5.051 -10.449 1.00 93.81 80 LEU A C 1
ATOM 588 O O . LEU A 1 80 ? 8.703 -5.172 -9.330 1.00 93.81 80 LEU A O 1
ATOM 592 N N . ASN A 1 81 ? 8.695 -4.202 -11.355 1.00 94.81 81 ASN A N 1
ATOM 593 C CA . ASN A 1 81 ? 9.886 -3.373 -11.125 1.00 94.81 81 ASN A CA 1
ATOM 594 C C . ASN A 1 81 ? 9.547 -1.961 -10.625 1.00 94.81 81 ASN A C 1
ATOM 596 O O . ASN A 1 81 ? 10.367 -1.327 -9.966 1.00 94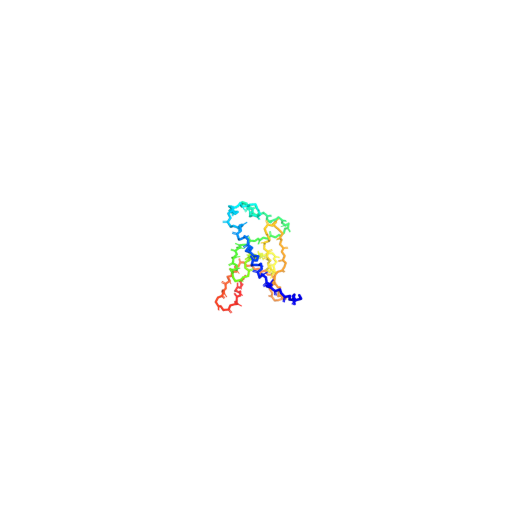.81 81 ASN A O 1
ATOM 600 N N . ALA A 1 82 ? 8.345 -1.488 -10.939 1.00 95.12 82 ALA A N 1
ATOM 601 C CA . ALA A 1 82 ? 7.788 -0.198 -10.559 1.00 95.12 82 ALA A CA 1
ATOM 602 C C . ALA A 1 82 ? 6.263 -0.334 -10.494 1.00 95.12 82 ALA A C 1
ATOM 604 O O . ALA A 1 82 ? 5.708 -1.239 -11.114 1.00 95.12 82 ALA A O 1
ATOM 605 N N . SER A 1 83 ? 5.602 0.561 -9.768 1.00 94.56 83 SER A N 1
ATOM 606 C CA . SER A 1 83 ? 4.141 0.652 -9.739 1.00 94.56 83 SER A CA 1
ATOM 607 C C . SER A 1 83 ? 3.706 2.114 -9.746 1.00 94.56 83 SER A C 1
ATOM 609 O O . SER A 1 83 ? 4.182 2.894 -8.919 1.00 94.56 83 SER A O 1
ATOM 611 N N . VAL A 1 84 ? 2.791 2.474 -10.637 1.00 91.62 84 VAL A N 1
ATOM 612 C CA . VAL A 1 84 ? 2.296 3.848 -10.805 1.00 91.62 84 VAL A CA 1
ATOM 613 C C . VAL A 1 84 ? 0.851 3.968 -10.326 1.00 91.62 84 VAL A C 1
ATOM 615 O O . VAL A 1 84 ? 0.520 4.866 -9.561 1.00 91.62 84 VAL A O 1
ATOM 618 N N . GLY A 1 85 ? -0.017 3.048 -10.747 1.00 91.50 85 GLY A N 1
ATOM 619 C CA . GLY A 1 85 ? -1.424 3.015 -10.344 1.00 91.50 85 GLY A CA 1
ATOM 620 C C . GLY A 1 85 ? -1.741 1.739 -9.581 1.00 91.50 85 GLY A C 1
ATOM 621 O O . GLY A 1 85 ? -1.241 0.673 -9.941 1.00 91.50 85 GLY A O 1
ATOM 622 N N . ILE A 1 86 ? -2.577 1.841 -8.550 1.00 95.38 86 ILE A N 1
ATOM 623 C CA . ILE A 1 86 ? -3.123 0.690 -7.829 1.00 95.38 86 ILE A CA 1
ATOM 624 C C . ILE A 1 86 ? -4.628 0.863 -7.634 1.00 95.38 86 ILE A C 1
ATOM 626 O O . ILE A 1 86 ? -5.085 1.985 -7.468 1.00 95.38 86 ILE A O 1
ATOM 630 N N . GLU A 1 87 ? -5.377 -0.237 -7.657 1.00 96.12 87 GLU A N 1
ATOM 631 C CA . GLU A 1 87 ? -6.824 -0.247 -7.406 1.00 96.12 87 GLU A CA 1
ATOM 632 C C . GLU A 1 87 ? -7.194 -1.519 -6.644 1.00 96.12 87 GLU A C 1
ATOM 634 O O . GLU A 1 87 ? -6.883 -2.632 -7.090 1.00 96.12 87 GLU A O 1
ATOM 639 N N . VAL A 1 88 ? -7.859 -1.361 -5.501 1.00 97.31 88 VAL A N 1
ATOM 640 C CA . VAL A 1 88 ? -8.334 -2.483 -4.687 1.00 97.31 88 VAL A CA 1
ATOM 641 C C . VAL A 1 88 ? -9.743 -2.866 -5.137 1.00 97.31 88 VAL A C 1
ATOM 643 O O . VAL A 1 88 ? -10.703 -2.142 -4.902 1.00 97.31 88 VAL A O 1
ATOM 646 N N . ASP A 1 89 ? -9.893 -4.053 -5.721 1.00 97.75 89 ASP A N 1
ATOM 647 C CA . ASP A 1 89 ? -11.201 -4.666 -5.959 1.00 97.75 89 ASP A CA 1
ATOM 648 C C . ASP A 1 89 ? -11.569 -5.564 -4.774 1.00 97.75 89 ASP A C 1
ATOM 650 O O . ASP A 1 89 ? -11.264 -6.760 -4.725 1.00 97.75 89 ASP A O 1
ATOM 654 N N . GLU A 1 90 ? -12.245 -4.964 -3.799 1.00 97.12 90 GLU A N 1
ATOM 655 C CA . GLU A 1 90 ? -12.671 -5.623 -2.562 1.00 97.12 90 GLU A CA 1
ATOM 656 C C . GLU A 1 90 ? -13.677 -6.753 -2.797 1.00 97.12 90 GLU A C 1
ATOM 658 O O . GLU A 1 90 ? -13.687 -7.740 -2.061 1.00 97.12 90 GLU A O 1
ATOM 663 N N . LEU A 1 91 ? -14.527 -6.625 -3.821 1.00 97.88 91 LEU A N 1
ATOM 664 C CA . LEU A 1 91 ? -15.563 -7.613 -4.123 1.00 97.88 91 LEU A CA 1
ATOM 665 C C . LEU A 1 91 ? -14.959 -8.908 -4.665 1.00 97.88 91 LEU A C 1
ATOM 667 O O . LEU A 1 91 ? -15.508 -9.986 -4.428 1.00 97.88 91 LEU A O 1
ATOM 671 N N . ARG A 1 92 ? -13.857 -8.801 -5.412 1.00 98.19 92 ARG A N 1
ATOM 672 C CA . ARG A 1 92 ? -13.166 -9.947 -6.023 1.00 98.19 92 ARG A CA 1
ATOM 673 C C . ARG A 1 92 ? -11.921 -10.383 -5.269 1.00 98.19 92 ARG A C 1
ATOM 675 O O . ARG A 1 92 ? -11.319 -11.382 -5.651 1.00 98.19 92 ARG A O 1
ATOM 682 N N . ASP A 1 93 ? -11.568 -9.663 -4.213 1.00 96.56 93 ASP A N 1
ATOM 683 C CA . ASP A 1 93 ? -10.333 -9.844 -3.462 1.00 96.56 93 ASP A CA 1
ATOM 684 C C . ASP A 1 93 ? -9.076 -9.738 -4.345 1.00 96.56 93 ASP A C 1
ATOM 686 O O . ASP A 1 93 ? -8.180 -10.583 -4.312 1.00 96.56 93 ASP A O 1
ATOM 690 N N . GLN A 1 94 ? -9.042 -8.707 -5.192 1.00 96.81 94 GLN A N 1
ATOM 691 C CA . GLN A 1 94 ? -7.969 -8.471 -6.157 1.00 96.81 94 GLN A CA 1
ATOM 692 C C . GLN A 1 94 ? -7.339 -7.091 -5.968 1.00 96.81 94 GLN A C 1
ATOM 694 O O . GLN A 1 94 ? -7.992 -6.140 -5.552 1.00 96.81 94 GLN A O 1
ATOM 699 N N . LEU A 1 95 ? -6.055 -6.988 -6.314 1.00 95.62 95 LEU A N 1
ATOM 700 C CA . LEU A 1 95 ? -5.348 -5.720 -6.456 1.00 95.62 95 LEU A CA 1
ATOM 701 C C . LEU A 1 95 ? -4.870 -5.605 -7.902 1.00 95.62 95 LEU A C 1
ATOM 703 O O . LEU A 1 95 ? -4.097 -6.449 -8.363 1.00 95.62 95 LEU A O 1
ATOM 707 N N . PHE A 1 96 ? -5.308 -4.565 -8.602 1.00 95.88 96 PHE A N 1
ATOM 708 C CA . PHE A 1 96 ? -4.765 -4.207 -9.907 1.00 95.88 96 PHE A CA 1
ATOM 709 C C . PHE A 1 96 ? -3.589 -3.255 -9.721 1.00 95.88 96 PHE A C 1
ATOM 711 O O . PHE A 1 96 ? -3.644 -2.364 -8.877 1.00 95.88 96 PHE A O 1
ATOM 718 N N . VAL A 1 97 ? -2.527 -3.461 -10.498 1.00 95.31 97 VAL A N 1
ATOM 719 C CA . VAL A 1 97 ? -1.300 -2.659 -10.447 1.00 95.31 97 VAL A CA 1
ATOM 720 C C . VAL A 1 97 ? -0.847 -2.359 -11.875 1.00 95.31 97 VAL A C 1
ATOM 722 O O . VAL A 1 97 ? -0.884 -3.259 -12.719 1.00 95.31 97 VAL A O 1
ATOM 725 N N . ALA A 1 98 ? -0.442 -1.113 -12.131 1.00 90.69 98 ALA A N 1
ATOM 726 C CA . ALA A 1 98 ? 0.091 -0.631 -13.409 1.00 90.69 98 ALA A CA 1
ATOM 727 C C . ALA A 1 98 ? 1.563 -0.222 -13.302 1.00 90.69 98 ALA A C 1
ATOM 729 O O . ALA A 1 98 ? 1.922 0.394 -12.269 1.00 90.69 98 ALA A O 1
#

pLDDT: mean 84.51, std 18.18, range [39.44, 98.19]

Radius of gyration: 25.43 Å; Cα contacts (8 Å, |Δi|>4): 157; chains: 1; bounding box: 49×46×77 Å

Solvent-accessible surface area (backbone atoms only — not comparable to full-atom values): 6398 Å² total; per-residue (Å²): 135,85,87,82,89,80,80,83,78,79,80,81,78,80,91,79,84,90,77,78,73,88,64,65,85,86,63,67,97,67,68,63,68,84,58,92,81,66,44,67,66,48,76,43,74,39,75,92,75,72,44,36,37,32,36,10,61,68,34,25,48,32,23,31,51,42,79,83,17,50,75,42,85,71,45,79,48,97,87,36,69,40,20,53,47,71,47,72,39,74,91,78,74,44,74,50,74,73